Protein AF-A0A6G1JJE2-F1 (afdb_monomer_lite)

Foldseek 3Di:
DDPPPDDDDDDDFDPDFVSVQVVCVVVPPDNVDTDDDDPDPVPVVPDDPPDPDDDDDDDDDPPPPVCVVPPPPPPPVVVVVD

Structure (mmCIF, N/CA/C/O backbone):
data_AF-A0A6G1JJE2-F1
#
_entry.id   AF-A0A6G1JJE2-F1
#
loop_
_atom_site.group_PDB
_atom_site.id
_atom_site.type_symbol
_atom_site.label_atom_id
_atom_site.label_alt_id
_atom_site.label_comp_id
_atom_site.label_asym_id
_atom_site.label_entity_id
_atom_site.label_seq_id
_atom_site.pdbx_PDB_ins_code
_atom_site.Cartn_x
_atom_site.Cartn_y
_atom_site.Cartn_z
_atom_site.occupancy
_atom_site.B_iso_or_equiv
_atom_site.auth_seq_id
_atom_site.auth_comp_id
_atom_site.auth_asym_id
_atom_site.auth_atom_id
_atom_site.pdbx_PDB_model_num
ATOM 1 N N . MET A 1 1 ? 8.783 40.842 12.683 1.00 46.28 1 MET A N 1
ATOM 2 C CA . MET A 1 1 ? 8.641 39.409 13.007 1.00 46.28 1 MET A CA 1
ATOM 3 C C . MET A 1 1 ? 8.415 38.715 11.673 1.00 46.28 1 MET A C 1
ATOM 5 O O . MET A 1 1 ? 7.420 39.035 11.042 1.00 46.28 1 MET A O 1
ATOM 9 N N . ASN A 1 2 ? 9.364 37.927 11.164 1.00 53.91 2 ASN A N 1
ATOM 10 C CA . ASN A 1 2 ? 9.153 37.211 9.901 1.00 53.91 2 ASN A CA 1
ATOM 11 C C . ASN A 1 2 ? 8.296 35.977 10.194 1.00 53.91 2 ASN A C 1
ATOM 13 O O . ASN A 1 2 ? 8.724 35.125 10.973 1.00 53.91 2 ASN A O 1
ATOM 17 N N . ASP A 1 3 ? 7.110 35.895 9.593 1.00 69.25 3 ASP A N 1
ATOM 18 C CA . ASP A 1 3 ? 6.273 34.698 9.638 1.00 69.25 3 ASP A CA 1
ATOM 19 C C . ASP A 1 3 ? 6.974 33.572 8.872 1.00 69.25 3 ASP A C 1
ATOM 21 O O . ASP A 1 3 ? 7.083 33.581 7.644 1.00 69.25 3 ASP A O 1
ATOM 25 N N . ILE A 1 4 ? 7.498 32.596 9.611 1.00 73.19 4 ILE A N 1
ATOM 26 C CA . ILE A 1 4 ? 8.017 31.365 9.024 1.00 73.19 4 ILE A CA 1
ATOM 27 C C . ILE A 1 4 ? 6.796 30.554 8.589 1.00 73.19 4 ILE A C 1
ATOM 29 O O . ILE A 1 4 ? 6.138 29.909 9.404 1.00 73.19 4 ILE A O 1
ATOM 33 N N . HIS A 1 5 ? 6.471 30.606 7.298 1.00 77.56 5 HIS A N 1
ATOM 34 C CA . HIS A 1 5 ? 5.419 29.778 6.717 1.00 77.56 5 HIS A CA 1
ATOM 35 C C . HIS A 1 5 ? 5.816 28.300 6.794 1.00 77.56 5 HIS A C 1
ATOM 37 O O . HIS A 1 5 ? 6.545 27.786 5.945 1.00 77.56 5 HIS A O 1
ATOM 43 N N . TYR A 1 6 ? 5.322 27.602 7.816 1.00 81.00 6 TYR A N 1
ATOM 44 C CA . TYR A 1 6 ? 5.454 26.155 7.915 1.00 81.00 6 TYR A CA 1
ATOM 45 C C . TYR A 1 6 ? 4.629 25.487 6.809 1.00 81.00 6 TYR A C 1
ATOM 47 O O . TYR A 1 6 ? 3.398 25.550 6.802 1.00 81.00 6 TYR A O 1
ATOM 55 N N . GLN A 1 7 ? 5.310 24.837 5.868 1.00 84.62 7 GLN A N 1
ATOM 56 C CA . GLN A 1 7 ? 4.665 24.006 4.858 1.00 84.62 7 GLN A CA 1
ATOM 57 C C . GLN A 1 7 ? 4.414 22.618 5.447 1.00 84.62 7 GLN A C 1
ATOM 59 O O . GLN A 1 7 ? 5.351 21.862 5.727 1.00 84.62 7 GLN A O 1
ATOM 64 N N . LYS A 1 8 ? 3.134 22.284 5.644 1.00 88.38 8 LYS A N 1
ATOM 65 C CA . LYS A 1 8 ? 2.724 20.951 6.086 1.00 88.38 8 LYS A CA 1
ATOM 66 C C . LYS A 1 8 ? 3.168 19.928 5.045 1.00 88.38 8 LYS A C 1
ATOM 68 O O . LYS A 1 8 ? 2.732 19.974 3.900 1.00 88.38 8 LYS A O 1
ATOM 73 N N . HIS A 1 9 ? 4.000 18.993 5.471 1.00 90.19 9 HIS A N 1
ATOM 74 C CA . HIS A 1 9 ? 4.451 17.872 4.664 1.00 90.19 9 HIS A CA 1
ATOM 75 C C . HIS A 1 9 ? 4.253 16.577 5.445 1.00 90.19 9 HIS A C 1
ATOM 77 O O . HIS A 1 9 ? 4.196 16.572 6.675 1.00 90.19 9 HIS A O 1
ATOM 83 N N . PHE A 1 10 ? 4.125 15.482 4.709 1.00 91.31 10 PHE A N 1
ATOM 84 C CA . PHE A 1 10 ? 4.056 14.143 5.269 1.00 91.31 10 PHE A CA 1
ATOM 85 C C . PHE A 1 10 ? 5.307 13.373 4.872 1.00 91.31 10 PHE A C 1
ATOM 87 O O . PHE A 1 10 ? 5.927 13.660 3.846 1.00 91.31 10 PHE A O 1
ATOM 94 N N . ILE A 1 11 ? 5.672 12.398 5.697 1.00 92.12 11 ILE A N 1
ATOM 95 C CA . ILE A 1 11 ? 6.750 11.470 5.369 1.00 92.12 11 ILE A CA 1
ATOM 96 C C . ILE A 1 11 ? 6.267 10.609 4.191 1.00 92.12 11 ILE A C 1
ATOM 98 O O . ILE A 1 11 ? 5.150 10.085 4.268 1.00 92.12 11 ILE A O 1
ATOM 102 N N . PRO A 1 12 ? 7.058 10.475 3.109 1.00 91.06 12 PRO A N 1
ATOM 103 C CA . PRO A 1 12 ? 6.711 9.597 2.002 1.00 91.06 12 PRO A CA 1
ATOM 104 C C . PRO A 1 12 ? 6.479 8.171 2.495 1.00 91.06 12 PRO A C 1
ATOM 106 O O . PRO A 1 12 ? 7.241 7.655 3.312 1.00 91.06 12 PRO A O 1
ATOM 109 N N . LEU A 1 13 ? 5.416 7.547 1.995 1.00 92.88 13 LEU A N 1
ATOM 110 C CA . LEU A 1 13 ? 5.098 6.169 2.332 1.00 92.88 13 LEU A CA 1
ATOM 111 C C . LEU A 1 13 ? 5.951 5.221 1.486 1.00 92.88 13 LEU A C 1
ATOM 113 O O . LEU A 1 13 ? 6.081 5.413 0.277 1.00 92.88 13 LEU A O 1
ATOM 117 N N . GLU A 1 14 ? 6.513 4.197 2.119 1.00 94.31 14 GLU A N 1
ATOM 118 C CA . GLU A 1 14 ? 7.209 3.121 1.416 1.00 94.31 14 GLU A CA 1
ATOM 119 C C . GLU A 1 14 ? 6.228 2.352 0.520 1.00 94.31 14 GLU A C 1
ATOM 121 O O . GLU A 1 14 ? 5.114 2.036 0.942 1.00 94.31 14 GLU A O 1
ATOM 126 N N . SER A 1 15 ? 6.649 2.033 -0.708 1.00 92.88 15 SER A N 1
ATOM 127 C CA . SER A 1 15 ? 5.877 1.221 -1.655 1.00 92.88 15 SER A CA 1
ATOM 128 C C . SER A 1 15 ? 5.879 -0.258 -1.257 1.00 92.88 15 SER A C 1
ATOM 130 O O . SER A 1 15 ? 6.450 -1.085 -1.958 1.00 92.88 15 SER A O 1
ATOM 132 N N . ASN A 1 16 ? 5.271 -0.573 -0.113 1.00 94.94 16 ASN A N 1
ATOM 133 C CA . ASN A 1 16 ? 5.248 -1.903 0.486 1.00 94.94 16 ASN A CA 1
ATOM 134 C C . ASN A 1 16 ? 3.807 -2.286 0.888 1.00 94.94 16 ASN A C 1
ATOM 136 O O . ASN A 1 16 ? 3.169 -1.547 1.651 1.00 94.94 16 ASN A O 1
ATOM 140 N N . PRO A 1 17 ? 3.270 -3.429 0.425 1.00 95.50 17 PRO A N 1
ATOM 141 C CA . PRO A 1 17 ? 1.875 -3.805 0.651 1.00 95.50 17 PRO A CA 1
ATOM 142 C C . PRO A 1 17 ? 1.521 -3.975 2.133 1.00 95.50 17 PRO A C 1
ATOM 144 O O . PRO A 1 17 ? 0.397 -3.654 2.524 1.00 95.50 17 PRO A O 1
ATOM 147 N N . GLU A 1 18 ? 2.454 -4.411 2.986 1.00 96.94 18 GLU A N 1
ATOM 148 C CA . GLU A 1 18 ? 2.219 -4.532 4.431 1.00 96.94 18 GLU A CA 1
ATOM 149 C C . GLU A 1 18 ? 1.994 -3.152 5.065 1.00 96.94 18 GLU A C 1
ATOM 151 O O . GLU A 1 18 ? 1.064 -2.954 5.854 1.00 96.94 18 GLU A O 1
ATOM 156 N N . VAL A 1 19 ? 2.801 -2.167 4.659 1.00 96.38 19 VAL A N 1
ATOM 157 C CA . VAL A 1 19 ? 2.699 -0.778 5.121 1.00 96.38 19 VAL A CA 1
ATOM 158 C C . VAL A 1 19 ? 1.359 -0.168 4.700 1.00 96.38 19 VAL A C 1
ATOM 160 O O . VAL A 1 19 ? 0.655 0.401 5.540 1.00 96.38 19 VAL A O 1
ATOM 163 N N . PHE A 1 20 ? 0.971 -0.328 3.431 1.00 96.50 20 PHE A N 1
ATOM 164 C CA . PHE A 1 20 ? -0.309 0.168 2.912 1.00 96.50 20 PHE A CA 1
ATOM 165 C C . PHE A 1 20 ? -1.516 -0.506 3.569 1.00 96.50 20 PHE A C 1
ATOM 167 O O . PHE A 1 20 ? -2.470 0.181 3.943 1.00 96.50 20 PHE A O 1
ATOM 174 N N . THR A 1 21 ? -1.469 -1.827 3.751 1.00 97.19 21 THR A N 1
ATOM 175 C CA . THR A 1 21 ? -2.543 -2.602 4.392 1.00 97.19 21 THR A CA 1
ATOM 176 C C . THR A 1 21 ? -2.745 -2.137 5.831 1.00 97.19 21 THR A C 1
ATOM 178 O O . THR A 1 21 ? -3.828 -1.674 6.190 1.00 97.19 21 THR A O 1
ATOM 181 N N . LYS A 1 22 ? -1.667 -2.106 6.623 1.00 97.62 22 LYS A N 1
ATOM 182 C CA . LYS A 1 22 ? -1.698 -1.656 8.021 1.00 97.62 22 LYS A CA 1
ATOM 183 C C . LYS A 1 22 ? -2.172 -0.213 8.166 1.00 97.62 22 LYS A C 1
ATOM 185 O O . LYS A 1 22 ? -2.890 0.107 9.113 1.00 97.62 22 LYS A O 1
ATOM 190 N N . LEU A 1 23 ? -1.752 0.680 7.268 1.00 96.62 23 LEU A N 1
ATOM 191 C CA . LEU A 1 23 ? -2.220 2.065 7.270 1.00 96.62 23 LEU A CA 1
ATOM 192 C C . LEU A 1 23 ? -3.715 2.144 6.940 1.00 96.62 23 LEU A C 1
ATOM 194 O O . LEU A 1 23 ? -4.445 2.861 7.616 1.00 96.62 23 LEU A O 1
ATOM 198 N N . SER A 1 24 ? -4.178 1.387 5.949 1.00 96.25 24 SER A N 1
ATOM 199 C CA . SER A 1 24 ? -5.580 1.383 5.521 1.00 96.25 24 SER A CA 1
ATOM 200 C C . SER A 1 24 ? -6.512 0.898 6.627 1.00 96.25 24 SER A C 1
ATOM 202 O O . SER A 1 24 ? -7.517 1.551 6.910 1.00 96.25 24 SER A O 1
ATOM 204 N N . HIS A 1 25 ? -6.151 -0.180 7.325 1.00 98.25 25 HIS A N 1
ATOM 205 C CA . HIS A 1 25 ? -6.921 -0.671 8.473 1.00 98.25 25 HIS A CA 1
ATOM 206 C C . HIS A 1 25 ? -6.958 0.348 9.615 1.00 98.25 25 HIS A C 1
ATOM 208 O O . HIS A 1 25 ? -8.022 0.626 10.163 1.00 98.25 25 HIS A O 1
ATOM 214 N N . LYS A 1 26 ? -5.836 1.025 9.905 1.00 97.81 26 LYS A N 1
ATOM 215 C CA . LYS A 1 26 ? -5.805 2.139 10.876 1.00 97.81 26 LYS A CA 1
ATOM 216 C C . LYS A 1 26 ? -6.710 3.313 10.491 1.00 97.81 26 LYS A C 1
ATOM 218 O O . LYS A 1 26 ? -7.136 4.054 11.373 1.00 97.81 26 LYS A O 1
ATOM 223 N N . LEU A 1 27 ? -6.979 3.498 9.200 1.00 97.31 27 LEU A N 1
ATOM 224 C CA . LEU A 1 27 ? -7.881 4.524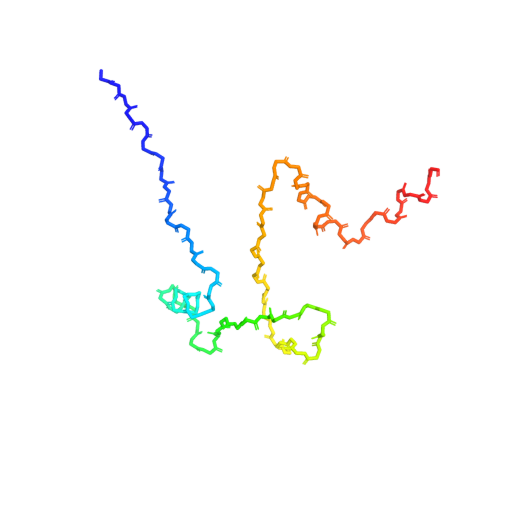 8.674 1.00 97.31 27 LEU A CA 1
ATOM 225 C C . LEU A 1 27 ? -9.346 4.053 8.585 1.00 97.31 27 LEU A C 1
ATOM 227 O O . LEU A 1 27 ? -10.200 4.833 8.168 1.00 97.31 27 LEU A O 1
ATOM 231 N N . GLY A 1 28 ? -9.653 2.817 8.994 1.00 97.88 28 GLY A N 1
ATOM 232 C CA . GLY A 1 28 ? -11.014 2.275 9.044 1.00 97.88 28 GLY A CA 1
ATOM 233 C C . GLY A 1 28 ? -11.445 1.486 7.805 1.00 97.88 28 GLY A C 1
ATOM 234 O O . GLY A 1 28 ? -12.635 1.217 7.643 1.00 97.88 28 GLY A O 1
ATOM 235 N N . VAL A 1 29 ? -10.515 1.108 6.923 1.00 97.50 29 VAL A N 1
ATOM 236 C CA . VAL A 1 29 ? -10.806 0.172 5.825 1.00 97.50 29 VAL A CA 1
ATOM 237 C C . VAL A 1 29 ? -11.094 -1.220 6.396 1.00 97.50 29 VAL A C 1
ATOM 239 O O . VAL A 1 29 ? -10.497 -1.624 7.389 1.00 97.50 29 VAL A O 1
ATOM 242 N N . ALA A 1 30 ? -12.011 -1.958 5.767 1.00 97.12 30 ALA A N 1
ATOM 243 C CA . ALA A 1 30 ? -12.377 -3.305 6.194 1.00 97.12 30 ALA A CA 1
ATOM 244 C C . ALA A 1 30 ? -11.177 -4.273 6.176 1.00 97.12 30 ALA A C 1
ATOM 246 O O . ALA A 1 30 ? -10.439 -4.329 5.195 1.00 97.12 30 ALA A O 1
ATOM 247 N N . GLU A 1 31 ? -11.060 -5.111 7.210 1.00 96.25 31 GLU A N 1
ATOM 248 C CA . GLU A 1 31 ? -10.014 -6.145 7.351 1.00 96.25 31 GLU A CA 1
ATOM 249 C C . GLU A 1 31 ? -10.023 -7.190 6.218 1.00 96.25 31 GLU A C 1
ATOM 251 O O . GLU A 1 31 ? -9.024 -7.850 5.959 1.00 96.25 31 GLU A O 1
ATOM 256 N N . ALA A 1 32 ? -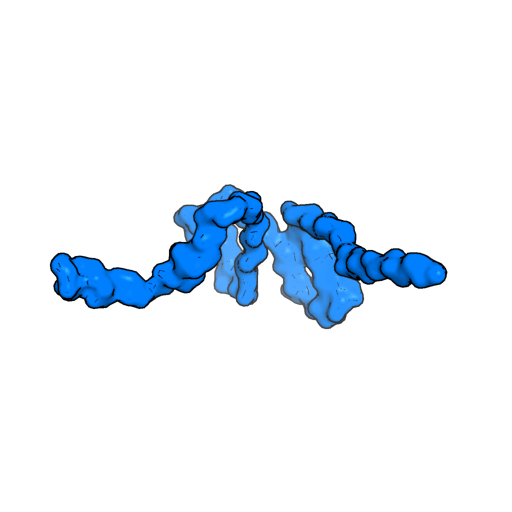11.146 -7.323 5.503 1.00 95.69 32 ALA A N 1
ATOM 257 C CA . ALA A 1 32 ? -11.264 -8.193 4.331 1.00 95.69 32 ALA A CA 1
ATOM 258 C C . ALA A 1 32 ? -10.518 -7.664 3.088 1.00 95.69 32 ALA A C 1
ATOM 260 O O . ALA A 1 32 ? -10.438 -8.368 2.083 1.00 95.69 32 ALA A O 1
ATOM 261 N N . LEU A 1 33 ? -10.016 -6.426 3.129 1.00 95.81 33 LEU A N 1
ATOM 262 C CA . LEU A 1 33 ? -9.248 -5.809 2.053 1.00 95.81 33 LEU A CA 1
ATOM 263 C C . LEU A 1 33 ? -7.778 -5.695 2.451 1.00 95.81 33 LEU A C 1
ATOM 265 O O . LEU A 1 33 ? -7.448 -5.314 3.573 1.00 95.81 33 LEU A O 1
ATOM 269 N N . SER A 1 34 ? -6.897 -5.972 1.495 1.00 95.56 34 SER A N 1
ATOM 270 C CA . SER A 1 34 ? -5.451 -5.857 1.655 1.00 95.56 34 SER A CA 1
ATOM 271 C C . SER A 1 34 ? -4.795 -5.420 0.351 1.00 95.56 34 SER A C 1
ATOM 273 O O . SER A 1 34 ? -5.350 -5.588 -0.737 1.00 95.56 34 SER A O 1
ATOM 275 N N . PHE A 1 35 ? -3.588 -4.879 0.465 1.00 95.31 35 PHE A N 1
ATOM 276 C CA . PHE A 1 35 ? -2.705 -4.636 -0.668 1.00 95.31 35 PHE A CA 1
ATOM 277 C C . PHE A 1 35 ? -1.853 -5.879 -0.915 1.00 95.31 35 PHE A C 1
ATOM 279 O O . PHE A 1 35 ? -1.475 -6.579 0.024 1.00 95.31 35 PHE A O 1
ATOM 286 N N . VAL A 1 36 ? -1.555 -6.147 -2.183 1.00 93.44 36 VAL A N 1
ATOM 287 C CA . VAL A 1 36 ? -0.675 -7.234 -2.619 1.00 93.44 36 VAL A CA 1
ATOM 288 C C . VAL A 1 36 ? 0.268 -6.707 -3.690 1.00 93.44 36 VAL A C 1
ATOM 290 O O . VAL A 1 36 ? -0.111 -5.814 -4.452 1.00 93.44 36 VAL A O 1
ATOM 293 N N . ASP A 1 37 ? 1.480 -7.251 -3.739 1.00 91.69 37 ASP A N 1
ATOM 294 C CA . ASP A 1 37 ? 2.446 -6.891 -4.773 1.00 91.69 37 ASP A CA 1
ATOM 295 C C . ASP A 1 37 ? 2.083 -7.503 -6.123 1.00 91.69 37 ASP A C 1
ATOM 297 O O . ASP A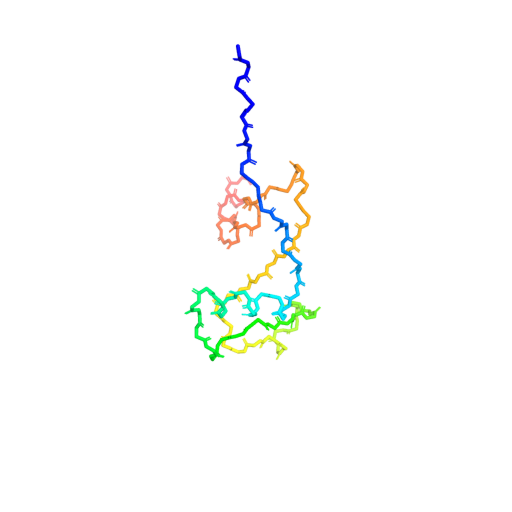 1 37 ? 1.581 -8.626 -6.219 1.00 91.69 37 ASP A O 1
ATOM 301 N N . ILE A 1 38 ? 2.392 -6.747 -7.173 1.00 88.88 38 ILE A N 1
ATOM 302 C CA . ILE A 1 38 ? 2.295 -7.187 -8.559 1.00 88.88 38 ILE A CA 1
ATOM 303 C C . ILE A 1 38 ? 3.709 -7.203 -9.124 1.00 88.88 38 ILE A C 1
ATOM 305 O O . ILE A 1 38 ? 4.349 -6.162 -9.251 1.00 88.88 38 ILE A O 1
ATOM 309 N N . TRP A 1 39 ? 4.184 -8.398 -9.461 1.00 85.88 39 TRP A N 1
ATOM 310 C CA . TRP A 1 39 ? 5.529 -8.608 -9.997 1.00 85.88 39 TRP A CA 1
ATOM 311 C C . TRP A 1 39 ? 5.634 -8.207 -11.471 1.00 85.88 39 TRP A C 1
ATOM 313 O O . TRP A 1 39 ? 6.656 -7.673 -11.894 1.00 85.88 39 TRP A O 1
ATOM 323 N N . ALA A 1 40 ? 4.566 -8.444 -12.233 1.00 83.31 40 ALA A N 1
ATOM 324 C CA . ALA A 1 40 ? 4.499 -8.226 -13.670 1.00 83.31 40 ALA A CA 1
ATOM 325 C C . ALA A 1 40 ? 3.076 -7.789 -14.059 1.00 83.31 40 ALA A C 1
ATOM 327 O O . ALA A 1 40 ? 2.094 -8.353 -13.574 1.00 83.31 40 ALA A O 1
ATOM 328 N N . LEU A 1 41 ? 2.953 -6.750 -14.892 1.00 82.06 41 LEU A N 1
ATOM 329 C CA . LEU A 1 41 ? 1.653 -6.216 -15.341 1.00 82.06 41 LEU A CA 1
ATOM 330 C C . LEU A 1 41 ? 1.158 -6.866 -16.639 1.00 82.06 41 LEU A C 1
ATOM 332 O O . LEU A 1 41 ? -0.025 -6.779 -16.963 1.00 82.06 41 LEU A O 1
ATOM 336 N N . ASP A 1 42 ? 2.063 -7.473 -17.395 1.00 80.50 42 ASP A N 1
ATOM 337 C CA . ASP A 1 42 ? 1.820 -8.165 -18.658 1.00 80.50 42 ASP A CA 1
ATOM 338 C C . ASP A 1 42 ? 1.227 -9.567 -18.465 1.00 80.50 42 ASP A C 1
ATOM 340 O O . ASP A 1 42 ? 0.543 -10.076 -19.354 1.00 80.50 42 ASP A O 1
ATOM 344 N N . GLU A 1 43 ? 1.380 -10.152 -17.279 1.00 79.88 43 GLU A N 1
ATOM 345 C CA . GLU A 1 43 ? 0.850 -11.471 -16.941 1.00 79.88 43 GLU A CA 1
ATOM 346 C C . GLU A 1 43 ? -0.479 -11.354 -16.175 1.00 79.88 43 GLU A C 1
ATOM 348 O O . GLU A 1 43 ? -0.566 -11.510 -14.956 1.00 79.88 43 GLU A O 1
ATOM 353 N N . VAL A 1 44 ? -1.555 -11.077 -16.919 1.00 74.19 44 VAL A N 1
ATOM 354 C CA . VAL A 1 44 ? -2.914 -10.824 -16.387 1.00 74.19 44 VAL A CA 1
ATOM 355 C C . VAL A 1 44 ? -3.435 -11.957 -15.491 1.00 74.19 44 VAL A C 1
ATOM 357 O O . VAL A 1 44 ? -4.234 -11.724 -14.587 1.00 74.19 44 VAL A O 1
ATOM 360 N N . GLU A 1 45 ? -2.972 -13.185 -15.712 1.00 79.56 45 GLU A N 1
ATOM 361 C CA . GLU A 1 45 ? -3.344 -14.375 -14.939 1.00 79.56 45 GLU A CA 1
ATOM 362 C C . GLU A 1 45 ? -2.857 -14.326 -13.482 1.00 79.56 45 GLU A C 1
ATOM 364 O O . GLU A 1 45 ? -3.460 -14.957 -12.613 1.00 79.56 45 GLU A O 1
ATOM 369 N N . HIS A 1 46 ? -1.813 -13.543 -13.200 1.00 75.69 46 HIS A N 1
ATOM 370 C CA . HIS A 1 46 ? -1.274 -13.345 -11.854 1.00 75.69 46 HIS A CA 1
ATOM 371 C C . HIS A 1 46 ? -1.906 -12.159 -11.122 1.00 75.69 46 HIS A C 1
ATOM 373 O O . HIS A 1 46 ? -1.642 -11.956 -9.935 1.00 75.69 46 HIS A O 1
ATOM 379 N N . LEU A 1 47 ? -2.774 -11.391 -11.790 1.00 81.44 47 LEU A N 1
ATOM 380 C CA . LEU A 1 47 ? -3.476 -10.287 -11.152 1.00 81.44 47 LEU A CA 1
ATOM 381 C C . LEU A 1 47 ? -4.628 -10.800 -10.273 1.00 81.44 47 LEU A C 1
ATOM 383 O O . LEU A 1 47 ? -5.370 -11.709 -10.664 1.00 81.44 47 LEU A O 1
ATOM 387 N N . PRO A 1 48 ? -4.855 -10.187 -9.099 1.00 81.69 48 PRO A N 1
ATOM 388 C CA . PRO A 1 48 ? -5.998 -10.526 -8.267 1.00 81.69 48 PRO A CA 1
ATOM 389 C C . PRO A 1 48 ? -7.304 -10.284 -9.030 1.00 81.69 48 PRO A C 1
ATOM 391 O O . PRO A 1 48 ? -7.629 -9.157 -9.403 1.00 81.69 48 PRO A O 1
ATOM 394 N N . ARG A 1 49 ? -8.100 -11.343 -9.210 1.00 79.88 49 ARG A N 1
ATOM 395 C CA . ARG A 1 49 ? -9.378 -11.304 -9.950 1.00 79.88 49 ARG A CA 1
ATOM 396 C C . ARG A 1 49 ? -10.399 -10.287 -9.424 1.00 79.88 49 ARG A C 1
ATOM 398 O O . ARG A 1 49 ? -11.318 -9.934 -10.154 1.00 79.88 49 ARG A O 1
ATOM 405 N N . LEU A 1 50 ? -10.266 -9.856 -8.170 1.00 85.69 50 LEU A N 1
ATOM 406 C CA . LEU A 1 50 ? -11.172 -8.924 -7.489 1.00 85.69 50 LEU A CA 1
ATOM 407 C C . LEU A 1 50 ? -10.435 -7.674 -6.977 1.00 85.69 50 LEU A C 1
ATOM 409 O O . LEU A 1 50 ? -10.785 -7.129 -5.932 1.00 85.69 50 LEU A O 1
ATOM 413 N N . ALA A 1 51 ? -9.394 -7.227 -7.682 1.00 88.81 51 ALA A N 1
ATOM 414 C CA . ALA A 1 51 ? -8.717 -5.980 -7.345 1.00 88.81 51 ALA A CA 1
ATOM 415 C C . ALA A 1 51 ? -9.669 -4.778 -7.503 1.00 88.81 51 ALA A C 1
ATOM 417 O O . ALA A 1 51 ? -10.275 -4.585 -8.556 1.00 88.81 51 ALA A O 1
ATOM 418 N N . LEU A 1 52 ? -9.785 -3.956 -6.455 1.00 92.00 52 LEU A N 1
ATOM 419 C CA . LEU A 1 52 ? -10.608 -2.738 -6.469 1.00 92.00 52 LEU A CA 1
ATOM 420 C C . LEU A 1 52 ? -9.858 -1.524 -7.032 1.00 92.00 52 LEU A C 1
ATOM 422 O O . LEU A 1 52 ? -10.475 -0.596 -7.549 1.00 92.00 52 LEU A O 1
ATOM 426 N N . ALA A 1 53 ? -8.532 -1.515 -6.903 1.00 91.00 53 ALA A N 1
ATOM 427 C CA . ALA A 1 53 ? -7.664 -0.430 -7.337 1.00 91.00 53 ALA A CA 1
ATOM 428 C C . ALA A 1 53 ? -6.247 -0.949 -7.617 1.00 91.00 53 ALA A C 1
ATOM 430 O O . ALA A 1 53 ? -5.851 -1.996 -7.104 1.00 91.00 53 ALA A O 1
ATOM 431 N N . LEU A 1 54 ? -5.483 -0.178 -8.395 1.00 89.56 54 LEU A N 1
ATOM 432 C CA . LEU A 1 54 ? -4.062 -0.396 -8.660 1.00 89.56 54 LEU A CA 1
ATOM 433 C C . LEU A 1 54 ? -3.267 0.813 -8.154 1.00 89.56 54 LEU A C 1
ATOM 435 O O . LEU A 1 54 ? -3.492 1.936 -8.606 1.00 89.56 54 LEU A O 1
ATOM 439 N N . GLY A 1 55 ? -2.342 0.583 -7.222 1.00 89.50 55 GLY A N 1
ATOM 440 C CA . GLY A 1 55 ? -1.373 1.588 -6.786 1.00 89.50 55 GLY A CA 1
ATOM 441 C C . GLY A 1 55 ? -0.108 1.502 -7.635 1.00 89.50 55 GLY A C 1
ATOM 442 O O . GLY A 1 55 ? 0.507 0.444 -7.693 1.00 89.50 55 GLY A O 1
ATOM 443 N N . LEU A 1 56 ? 0.283 2.602 -8.283 1.00 88.75 56 LEU A N 1
ATOM 444 C CA . LEU A 1 56 ? 1.498 2.668 -9.095 1.00 88.75 56 LEU A CA 1
ATOM 445 C C . LEU A 1 56 ? 2.396 3.802 -8.602 1.00 88.75 56 LEU A C 1
ATOM 447 O O . LEU A 1 56 ? 1.999 4.967 -8.617 1.00 88.75 56 LEU A O 1
ATOM 451 N N . VAL A 1 57 ? 3.617 3.456 -8.204 1.00 88.19 57 VAL A N 1
ATOM 452 C CA . VAL A 1 57 ? 4.661 4.421 -7.851 1.00 88.19 57 VAL A CA 1
ATOM 453 C C . VAL A 1 57 ? 5.651 4.486 -9.003 1.00 88.19 57 VAL A C 1
ATOM 455 O O . VAL A 1 57 ? 6.229 3.479 -9.400 1.00 88.19 57 VAL A O 1
ATOM 458 N N . PHE A 1 58 ? 5.843 5.677 -9.556 1.00 85.44 58 PHE A N 1
ATOM 459 C CA . PHE 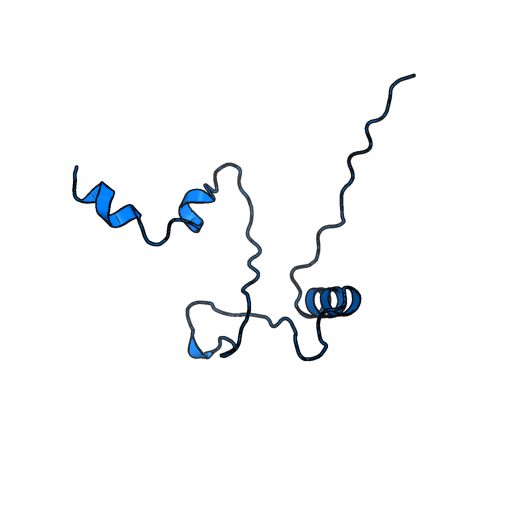A 1 58 ? 6.778 5.914 -10.648 1.00 85.44 58 PHE A CA 1
ATOM 460 C C . PHE A 1 58 ? 7.483 7.256 -10.443 1.00 85.44 58 PHE A C 1
ATOM 462 O O . PHE A 1 58 ? 6.929 8.161 -9.812 1.00 85.44 58 PHE A O 1
ATOM 469 N N . PRO A 1 59 ? 8.710 7.415 -10.962 1.00 83.56 59 PRO A N 1
ATOM 470 C CA . PRO A 1 59 ? 9.424 8.675 -10.860 1.00 83.56 59 PRO A CA 1
ATOM 471 C C . PRO A 1 59 ? 8.684 9.774 -11.628 1.00 83.56 59 PRO A C 1
ATOM 473 O O . PRO A 1 59 ? 8.417 9.654 -12.826 1.00 83.56 59 PRO A O 1
ATOM 476 N N . THR A 1 60 ? 8.401 10.888 -10.961 1.00 73.88 60 THR A N 1
ATOM 477 C CA . THR A 1 60 ? 7.901 12.095 -11.620 1.00 73.88 60 THR A CA 1
ATOM 478 C C . THR A 1 60 ? 9.096 12.906 -12.112 1.00 73.88 60 THR A C 1
ATOM 480 O O . THR A 1 60 ? 9.707 13.649 -11.347 1.00 73.88 60 THR A O 1
ATOM 483 N N . SER A 1 61 ? 9.477 12.759 -13.382 1.00 66.75 61 SER A N 1
ATOM 484 C CA . SER A 1 61 ? 10.356 13.754 -14.012 1.00 66.75 61 SER A CA 1
ATOM 485 C C . SER A 1 61 ? 9.536 14.983 -14.418 1.00 66.75 61 SER A C 1
ATOM 487 O O . SER A 1 61 ? 8.347 14.858 -14.721 1.00 66.75 61 SER A O 1
ATOM 489 N N . ASN A 1 62 ? 10.162 16.163 -14.503 1.00 59.75 62 ASN A N 1
ATOM 490 C CA . ASN A 1 62 ? 9.518 17.397 -14.985 1.00 59.75 62 ASN A CA 1
ATOM 491 C C . ASN A 1 62 ? 8.924 17.284 -16.409 1.00 59.75 62 ASN A C 1
ATOM 493 O O . ASN A 1 62 ?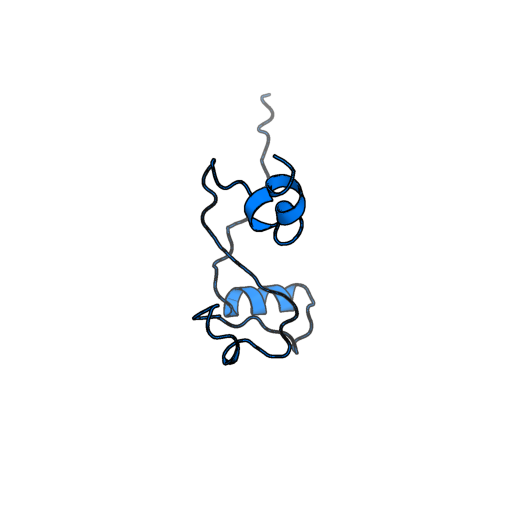 8.231 18.195 -16.848 1.00 59.75 62 ASN A O 1
ATOM 497 N N . ASN A 1 63 ? 9.186 16.184 -17.127 1.0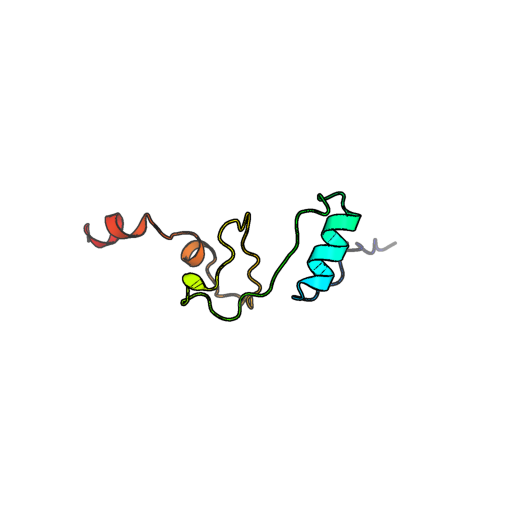0 55.66 63 ASN A N 1
ATOM 498 C CA . ASN A 1 63 ? 8.695 15.918 -18.477 1.00 55.66 63 ASN A CA 1
ATOM 499 C C . ASN A 1 63 ? 7.681 14.760 -18.552 1.00 55.66 63 ASN A C 1
ATOM 501 O O . ASN A 1 63 ? 7.243 14.413 -19.653 1.00 55.66 63 ASN A O 1
ATOM 505 N N . VAL A 1 64 ? 7.286 14.151 -17.423 1.00 54.72 64 VAL A N 1
ATOM 506 C CA . VAL A 1 64 ? 6.215 13.143 -17.432 1.00 54.72 64 VAL A CA 1
ATOM 507 C C . VAL A 1 64 ? 4.886 13.864 -17.592 1.00 54.72 64 VAL A C 1
ATOM 509 O O . VAL A 1 64 ? 4.285 14.365 -16.647 1.00 54.72 64 VAL A O 1
ATOM 512 N N . ASN A 1 65 ? 4.437 13.945 -18.837 1.00 55.62 65 ASN A N 1
ATOM 513 C CA . ASN A 1 65 ? 3.157 14.531 -19.181 1.00 55.62 65 ASN A CA 1
ATOM 514 C C . ASN A 1 65 ? 2.058 13.548 -18.741 1.00 55.62 65 ASN A C 1
ATOM 516 O O . ASN A 1 65 ? 1.724 12.626 -19.481 1.00 55.62 65 ASN A O 1
ATOM 520 N N . LEU A 1 66 ? 1.542 13.703 -17.516 1.00 53.72 66 LEU A N 1
ATOM 521 C CA . LEU A 1 66 ? 0.517 12.829 -16.916 1.00 53.72 66 LEU A CA 1
ATOM 522 C C . LEU A 1 66 ? -0.729 12.679 -17.806 1.00 53.72 66 LEU A C 1
ATOM 524 O O . LEU A 1 66 ? -1.379 11.636 -17.793 1.00 53.72 66 LEU A O 1
ATOM 528 N N . LEU A 1 67 ? -0.999 13.679 -18.654 1.00 53.19 67 LEU A N 1
ATOM 529 C CA . LEU A 1 67 ? -2.032 13.629 -19.689 1.00 53.19 67 LEU A CA 1
ATOM 530 C C . LEU A 1 67 ? -1.824 12.467 -20.675 1.00 53.19 67 LEU A C 1
ATOM 532 O O . LEU A 1 67 ? -2.797 11.859 -21.092 1.00 53.19 67 LEU A O 1
ATOM 536 N N . LYS A 1 68 ? -0.581 12.081 -20.993 1.00 56.22 68 LYS A N 1
ATOM 537 C CA . LYS A 1 68 ? -0.279 10.941 -21.881 1.00 56.22 68 LYS A CA 1
ATOM 538 C C . LYS A 1 68 ? -0.499 9.579 -21.219 1.00 56.22 68 LYS A C 1
ATOM 540 O O . LYS A 1 68 ? -0.696 8.598 -21.923 1.00 56.22 68 LYS A O 1
ATOM 545 N N . ILE A 1 69 ? -0.438 9.517 -19.886 1.00 58.44 69 ILE A N 1
ATOM 546 C CA . ILE A 1 69 ? -0.650 8.282 -19.113 1.00 58.44 69 ILE A CA 1
ATOM 547 C C . ILE A 1 69 ? -2.152 8.044 -18.897 1.00 58.44 69 ILE A C 1
ATOM 549 O O . ILE A 1 69 ? -2.601 6.902 -18.901 1.00 58.44 69 ILE A O 1
ATOM 553 N N . LEU A 1 70 ? -2.934 9.120 -18.757 1.00 52.03 70 LEU A N 1
ATOM 554 C CA . LEU A 1 70 ? -4.386 9.057 -18.560 1.00 52.03 70 LEU A CA 1
ATOM 555 C C . LEU A 1 70 ? -5.192 9.038 -19.875 1.00 52.03 70 LEU A C 1
ATOM 557 O O . LEU A 1 70 ? -6.314 8.538 -19.881 1.00 52.03 70 LEU A O 1
ATOM 561 N N . ASP A 1 71 ? -4.645 9.533 -20.992 1.00 54.22 71 ASP A N 1
ATOM 562 C CA . ASP A 1 71 ? -5.335 9.594 -22.293 1.00 54.22 71 ASP A CA 1
ATOM 563 C C . ASP A 1 71 ? -5.199 8.296 -23.116 1.00 54.22 71 ASP A C 1
ATOM 565 O O . ASP A 1 71 ? -4.776 8.277 -24.274 1.00 54.22 71 ASP A O 1
ATOM 569 N N . ASN A 1 72 ? -5.575 7.171 -22.507 1.00 54.59 72 ASN A N 1
ATOM 570 C CA . ASN A 1 72 ? -5.787 5.909 -23.207 1.00 54.59 72 ASN A CA 1
ATOM 571 C C . ASN A 1 72 ? -7.286 5.761 -23.523 1.00 54.59 72 ASN A C 1
ATOM 573 O O . ASN A 1 72 ? -8.012 5.169 -22.727 1.00 54.59 72 ASN A O 1
ATOM 577 N N . ARG A 1 73 ? -7.746 6.362 -24.643 1.00 47.88 73 ARG A N 1
ATOM 578 C CA . ARG A 1 73 ? -8.861 5.918 -25.538 1.00 47.88 73 ARG A CA 1
ATOM 579 C C . ARG A 1 73 ? -9.322 6.964 -26.574 1.00 47.88 73 ARG A C 1
ATOM 581 O O . ARG A 1 73 ? -10.066 6.582 -27.476 1.00 47.88 73 ARG A O 1
ATOM 588 N N . SER A 1 74 ? -8.877 8.225 -26.523 1.00 48.50 74 SER A N 1
ATOM 589 C CA . SER A 1 74 ? -9.425 9.292 -27.395 1.00 48.50 74 SER A CA 1
ATOM 590 C C . SER A 1 74 ? -8.500 9.765 -28.529 1.00 48.50 74 SER A C 1
ATOM 592 O O . SER A 1 74 ? -8.959 10.417 -29.466 1.00 48.50 74 SER A O 1
ATOM 594 N N . THR A 1 75 ? -7.217 9.397 -28.520 1.00 49.41 75 THR A N 1
ATOM 595 C CA . THR A 1 75 ? -6.210 9.918 -29.469 1.00 49.41 75 THR A CA 1
ATOM 596 C C . THR A 1 75 ? -6.300 9.370 -30.897 1.00 49.41 75 THR A C 1
ATOM 598 O O . THR A 1 75 ? -5.774 10.000 -31.813 1.00 49.41 75 THR A O 1
ATOM 601 N N . ARG A 1 76 ? -7.017 8.261 -31.150 1.00 49.66 76 ARG A N 1
ATOM 602 C CA . ARG A 1 76 ? -7.150 7.713 -32.519 1.00 49.66 76 ARG A CA 1
ATOM 603 C C . ARG A 1 76 ? -7.902 8.635 -33.482 1.00 49.66 76 ARG A C 1
ATOM 605 O O . ARG A 1 76 ? -7.605 8.630 -34.666 1.00 49.66 76 ARG A O 1
ATOM 612 N N . LYS A 1 77 ? -8.822 9.472 -32.992 1.00 48.41 77 LYS A N 1
ATOM 613 C CA . LYS A 1 77 ? -9.661 10.302 -33.873 1.00 48.41 77 LYS A CA 1
ATOM 614 C C . LYS A 1 77 ? -8.976 11.583 -34.370 1.00 48.41 77 LYS A C 1
ATOM 616 O O . LYS A 1 77 ? -9.460 12.191 -35.314 1.00 48.41 77 LYS A O 1
ATOM 621 N N . LEU A 1 78 ? -7.858 11.987 -33.758 1.00 53.41 78 LEU A N 1
ATOM 622 C CA . LEU A 1 78 ? -7.135 13.216 -34.119 1.00 53.41 78 LEU A CA 1
ATOM 623 C C . LEU A 1 78 ? -5.910 12.970 -35.014 1.00 53.41 78 LEU A C 1
ATOM 625 O O . LEU A 1 78 ? -5.454 13.908 -35.654 1.00 53.41 78 LEU A O 1
ATOM 629 N N . MET A 1 79 ? -5.411 11.732 -35.112 1.00 51.62 79 MET A N 1
ATOM 630 C CA . MET A 1 79 ? -4.365 11.367 -36.084 1.00 51.62 79 MET A CA 1
ATOM 631 C C . MET A 1 79 ? -4.922 10.899 -37.439 1.00 51.62 79 MET A C 1
ATOM 633 O O . MET A 1 79 ? -4.170 10.838 -38.400 1.00 51.62 79 MET A O 1
ATOM 637 N N . GLU A 1 80 ? -6.221 10.594 -37.540 1.00 54.53 80 GLU A N 1
ATOM 638 C CA . GLU A 1 80 ? -6.877 10.200 -38.804 1.00 54.53 80 GLU A CA 1
ATOM 639 C C . GLU A 1 80 ? -7.479 11.389 -39.584 1.00 54.53 80 GLU A C 1
ATOM 641 O O . GLU A 1 80 ? -8.066 11.202 -40.646 1.00 54.53 80 GLU A O 1
ATOM 646 N N . MET A 1 81 ? -7.349 12.618 -39.070 1.00 51.91 81 MET A N 1
ATOM 647 C CA . MET A 1 81 ? -7.863 13.846 -39.701 1.00 51.91 81 MET A CA 1
ATOM 648 C C . MET A 1 81 ? -6.762 14.866 -40.049 1.00 51.91 81 MET A C 1
ATOM 650 O O . MET A 1 81 ? -7.059 16.051 -40.210 1.00 51.91 81 MET A O 1
ATOM 654 N N . GLY A 1 82 ? -5.507 14.422 -40.157 1.00 44.81 82 GLY A N 1
ATOM 655 C CA . GLY A 1 82 ? -4.363 15.232 -40.587 1.00 44.81 82 GLY A CA 1
ATOM 656 C C . GLY A 1 82 ? -3.559 14.521 -41.658 1.00 44.81 82 GLY A C 1
ATOM 657 O O . GLY A 1 82 ? -3.218 13.344 -41.419 1.00 44.81 82 GLY A O 1
#

pLDDT: mean 78.55, std 17.73, range [44.81, 98.25]

InterPro domains:
  IPR001578 Peptidase C12, ubiquitin carboxyl-terminal hydrolase [PF01088] (10-63)
  IPR001578 Peptidase C12, ubiquitin carboxyl-terminal hydrolase [PR00707] (12-29)
  IPR001578 Peptidase C12, ubiquitin carboxyl-terminal hydrolase [PR00707] (47-59)
  IPR001578 Peptidase C12, ubiquitin carboxyl-terminal hydrolase [PS52048] (9-82)
  IPR036959 Peptidase C12, ubiquitin carboxyl-terminal hydrolase superfamily [G3DSA:3.40.532.10] (4-78)
  IPR038765 Papain-like cysteine peptidase superfamily [SSF54001] (9-64)

Organism: NCBI:txid1168545

Sequence (82 aa):
MNDIHYQKHFIPLESNPEVFTKLSHKLGVAEALSFVDIWALDEVEHLPRLALALGLVFPTSNNVNLLKILDNRSTRKLMEMG

Secondary structure (DSSP, 8-state):
----------PPPPS-HHHHHHHHHHTT--TT------S-SS-GGGS-TT-----------TT--HHHHH--SSTHHHHS--

Radius of gyration: 19.3 Å; chains: 1; bounding box: 23×54×54 Å